Protein AF-A0AA96QR72-F1 (afdb_monomer)

Foldseek 3Di:
DADFLLNVLVVCCVQVLAPPVLSPVLCVVRPRGDHDDQLVSLVSLLSRLQKAFFFFFFDPAQQVSVVVRLVSLCSNQVWDKARWDWDADPVGWIWIWIDTNNHTDTQTFDDPDRTGGRQVSCVVCSQVSHNDDPDQWGWWWWPDNPGGIMTGTGHPVSVVCCCVPVVIDTD

Secondary structure (DSSP, 8-state):
----HHHHHHHHHHTTSS-GGGHHHHHHHHTTT----HHHHHHHHHHTTSEEEEE-S--S-HHHHHHHHHHHHHHHH-PPB---EEEE-TT--EEEEEEETTEEEEEEE--SSTTS--HHHHHHHGGGGS--TT---EEEEBS--TTEEEEEEE-HHHHHHHHHHH---B-

Nearest PDB structures (foldseek):
  1tlu-assembly1_B  TM=4.087E-01  e=1.828E-01  Thermotoga maritima
  2iii-assembly1_A-2  TM=4.409E-01  e=3.117E-01  Aquifex aeolicus VF5
  1tmi-assembly1_B  TM=2.898E-01  e=2.459E-01  Thermotoga maritima
  9c1w-assembly1_A  TM=2.242E-01  e=7.661E+00  Homo sapiens

Solvent-accessible surface area (backbone atoms only — not comparable to full-atom values): 9666 Å² total; per-residue (Å²): 133,82,65,23,47,45,56,51,48,55,47,37,35,74,70,66,71,38,62,78,82,63,46,55,67,48,35,72,71,70,36,39,82,40,65,64,52,82,57,49,48,58,52,48,36,31,69,60,50,38,28,41,72,46,69,64,59,80,42,94,44,59,53,60,50,51,43,48,49,48,50,51,41,20,67,55,38,69,40,50,65,52,73,68,43,68,47,64,51,99,89,64,55,38,32,39,38,35,25,53,75,85,41,80,44,77,45,69,47,72,67,92,47,79,36,45,76,41,62,66,47,47,67,77,45,53,69,78,50,39,56,47,90,90,53,71,43,37,70,42,38,45,53,86,46,92,61,41,45,39,33,37,59,32,32,72,69,52,48,51,48,45,28,75,75,69,69,53,50,70,109

Structure (mmCIF, N/CA/C/O backbone):
data_AF-A0AA96QR72-F1
#
_entry.id   AF-A0AA96QR72-F1
#
loop_
_atom_site.group_PDB
_atom_site.id
_atom_site.type_symbol
_atom_site.label_atom_id
_atom_site.label_alt_id
_atom_site.label_comp_id
_atom_site.label_asym_id
_atom_site.label_entity_id
_atom_site.label_seq_id
_atom_site.pdbx_PDB_ins_code
_atom_site.Cartn_x
_atom_site.Cartn_y
_atom_site.Cartn_z
_atom_site.occupancy
_atom_site.B_iso_or_equiv
_atom_site.auth_seq_id
_atom_site.auth_comp_id
_atom_site.auth_asym_id
_atom_site.auth_atom_id
_atom_site.pdbx_PDB_model_num
ATOM 1 N N . MET A 1 1 ? -7.269 8.179 27.622 1.00 53.72 1 MET A N 1
ATOM 2 C CA . MET A 1 1 ? -6.940 6.781 27.298 1.00 53.72 1 MET A CA 1
ATOM 3 C C . MET A 1 1 ? -6.177 6.891 25.998 1.00 53.72 1 MET A C 1
ATOM 5 O O . MET A 1 1 ? -6.717 7.540 25.107 1.00 53.72 1 MET A O 1
ATOM 9 N N . GLY A 1 2 ? -4.905 6.492 25.973 1.00 75.75 2 GLY A N 1
ATOM 10 C CA . GLY A 1 2 ? -4.093 6.577 24.762 1.00 75.75 2 GLY A CA 1
ATOM 11 C C . GLY A 1 2 ? -4.600 5.610 23.697 1.00 75.75 2 GLY A C 1
ATOM 12 O O . GLY A 1 2 ? -5.421 4.733 23.980 1.00 75.75 2 GLY A O 1
ATOM 13 N N . ILE A 1 3 ? -4.160 5.825 22.465 1.00 88.88 3 ILE A N 1
ATOM 14 C CA . ILE A 1 3 ? -4.385 4.899 21.359 1.00 88.88 3 ILE A CA 1
ATOM 15 C C . ILE A 1 3 ? -3.403 3.750 21.567 1.00 88.88 3 ILE A C 1
ATOM 17 O O . ILE A 1 3 ? -2.206 4.003 21.582 1.00 88.88 3 ILE A O 1
ATOM 21 N N . THR A 1 4 ? -3.894 2.521 21.736 1.00 95.31 4 THR A N 1
ATOM 22 C CA . THR A 1 4 ? -3.046 1.318 21.765 1.00 95.31 4 THR A CA 1
ATOM 23 C C . THR A 1 4 ? -3.167 0.535 20.462 1.00 95.31 4 THR A C 1
ATOM 25 O O . THR A 1 4 ? -4.135 0.720 19.713 1.00 95.31 4 THR A O 1
ATOM 28 N N . TYR A 1 5 ? -2.249 -0.400 20.209 1.00 94.88 5 TYR A N 1
ATOM 29 C CA . TYR A 1 5 ? -2.376 -1.315 19.068 1.00 94.88 5 TYR A CA 1
ATOM 30 C C . TYR A 1 5 ? -3.675 -2.129 19.101 1.00 94.88 5 TYR A C 1
ATOM 32 O O . TYR A 1 5 ? -4.289 -2.334 18.057 1.00 94.88 5 TYR A O 1
ATOM 40 N N . ALA A 1 6 ? -4.166 -2.527 20.281 1.00 95.62 6 ALA A N 1
ATOM 41 C CA . ALA A 1 6 ? -5.466 -3.189 20.401 1.00 95.62 6 ALA A CA 1
ATOM 42 C C . ALA A 1 6 ? -6.632 -2.286 19.970 1.00 95.62 6 ALA A C 1
ATOM 44 O O . ALA A 1 6 ? -7.584 -2.760 19.346 1.00 95.62 6 ALA A O 1
ATOM 45 N N . VAL A 1 7 ? -6.584 -0.990 20.297 1.00 96.06 7 VAL A N 1
ATOM 46 C CA . VAL A 1 7 ? -7.607 -0.025 19.861 1.00 96.06 7 VAL A CA 1
ATOM 47 C C . VAL A 1 7 ? -7.573 0.133 18.342 1.00 96.06 7 VAL A C 1
ATOM 49 O O . VAL A 1 7 ? -8.627 0.068 17.710 1.00 96.06 7 VAL A O 1
ATOM 52 N N . LEU A 1 8 ? -6.379 0.268 17.756 1.00 95.75 8 LEU A N 1
ATOM 53 C CA . LEU A 1 8 ? -6.198 0.332 16.305 1.00 95.75 8 LEU A CA 1
ATOM 54 C C . LEU A 1 8 ? -6.727 -0.933 15.615 1.00 95.75 8 LEU A C 1
ATOM 56 O O . LEU A 1 8 ? -7.586 -0.837 14.743 1.00 95.75 8 LEU A O 1
ATOM 60 N N . ALA A 1 9 ? -6.295 -2.115 16.054 1.00 96.62 9 ALA A N 1
ATOM 61 C CA . ALA A 1 9 ? -6.694 -3.397 15.476 1.00 96.62 9 ALA A CA 1
ATOM 62 C C . ALA A 1 9 ? -8.213 -3.608 15.497 1.00 96.62 9 ALA A C 1
ATOM 64 O O . ALA A 1 9 ? -8.817 -3.930 14.473 1.00 96.62 9 ALA A O 1
ATOM 65 N N . ASN A 1 10 ? -8.852 -3.373 16.649 1.00 96.44 10 ASN A N 1
ATOM 66 C CA . ASN A 1 10 ? -10.307 -3.474 16.768 1.00 96.44 10 ASN A CA 1
ATOM 67 C C . ASN A 1 10 ? -11.005 -2.532 15.790 1.00 96.44 10 ASN A C 1
ATOM 69 O O . ASN A 1 10 ? -11.998 -2.906 15.165 1.00 96.44 10 ASN A O 1
ATOM 73 N N . ARG A 1 11 ? -10.467 -1.322 15.619 1.00 96.81 11 ARG A N 1
ATOM 74 C CA . ARG A 1 11 ? -11.063 -0.349 14.717 1.00 96.81 11 ARG A CA 1
ATOM 75 C C . ARG A 1 11 ? -10.910 -0.733 13.249 1.00 96.81 11 ARG A C 1
ATOM 77 O O . ARG A 1 11 ? -11.869 -0.586 12.496 1.00 96.81 11 ARG A O 1
ATOM 84 N N . LEU A 1 12 ? -9.766 -1.286 12.849 1.00 97.31 12 LEU A N 1
ATOM 85 C CA . LEU A 1 12 ? -9.564 -1.822 11.499 1.00 97.31 12 LEU A CA 1
ATOM 86 C C . LEU A 1 12 ? -10.550 -2.959 11.186 1.00 97.31 12 LEU A C 1
ATOM 88 O O . LEU A 1 12 ? -11.086 -3.015 10.077 1.00 97.31 12 LEU A O 1
ATOM 92 N N . VAL A 1 13 ? -10.852 -3.817 12.168 1.00 97.62 13 VAL A N 1
ATOM 93 C CA . VAL A 1 13 ? -11.875 -4.870 12.038 1.00 97.62 13 VAL A CA 1
ATOM 94 C C . VAL A 1 13 ? -13.274 -4.272 11.881 1.00 97.62 13 VAL A C 1
ATOM 96 O O . VAL A 1 13 ? -14.017 -4.663 10.983 1.00 97.62 13 VAL A O 1
ATOM 99 N N . GLU A 1 14 ? -13.647 -3.297 12.714 1.00 97.50 14 GLU A N 1
ATOM 100 C CA . GLU A 1 14 ? -14.953 -2.625 12.626 1.00 97.50 14 GLU A CA 1
ATOM 101 C C . GLU A 1 14 ? -15.162 -1.889 11.297 1.00 97.50 14 GLU A C 1
ATOM 103 O O . GLU A 1 14 ? -16.278 -1.846 10.776 1.00 97.50 14 GLU A O 1
ATOM 108 N N . LEU A 1 15 ? -14.090 -1.313 10.751 1.00 97.06 15 LEU A N 1
ATOM 109 C CA . LEU A 1 15 ? -14.076 -0.657 9.447 1.00 97.06 15 LEU A CA 1
ATOM 110 C C . LEU A 1 15 ? -14.057 -1.653 8.275 1.00 97.06 15 LEU A C 1
ATOM 112 O O . LEU A 1 15 ? -14.143 -1.230 7.121 1.00 97.06 15 LEU A O 1
ATOM 116 N N . GLY A 1 16 ? -13.947 -2.956 8.551 1.00 96.44 16 GLY A N 1
ATOM 117 C CA . GLY A 1 16 ? -13.881 -4.009 7.540 1.00 96.44 16 GLY A CA 1
ATOM 118 C C . GLY A 1 16 ? -12.594 -3.988 6.715 1.00 96.44 16 GLY A C 1
ATOM 119 O O . GLY A 1 16 ? -12.604 -4.454 5.579 1.00 96.44 16 GLY A O 1
ATOM 120 N N . MET A 1 17 ? -11.513 -3.416 7.250 1.00 96.69 17 MET A N 1
ATOM 121 C CA . MET A 1 17 ? -10.212 -3.359 6.576 1.00 96.69 17 MET A CA 1
ATOM 122 C C . MET A 1 17 ? -9.421 -4.656 6.755 1.00 96.69 17 MET A C 1
ATOM 124 O O . MET A 1 17 ? -8.731 -5.077 5.834 1.00 96.69 17 MET A O 1
ATOM 128 N N . VAL A 1 18 ? -9.564 -5.309 7.912 1.00 95.19 18 VAL A N 1
ATOM 129 C CA . VAL A 1 18 ? -8.947 -6.609 8.211 1.00 95.19 18 VAL A CA 1
ATOM 130 C C . VAL A 1 18 ? -9.961 -7.565 8.833 1.00 95.19 18 VAL A C 1
ATOM 132 O O . VAL A 1 18 ? -10.869 -7.124 9.546 1.00 95.19 18 VAL A O 1
ATOM 135 N N . PRO A 1 19 ? -9.834 -8.880 8.603 1.00 92.88 19 PRO A N 1
ATOM 136 C CA . PRO A 1 19 ? -10.634 -9.861 9.318 1.00 92.88 19 PRO A CA 1
ATOM 137 C C . PRO A 1 19 ? -10.126 -10.032 10.762 1.00 92.88 19 PRO A C 1
ATOM 139 O O . PRO A 1 19 ? -8.947 -9.834 11.055 1.00 92.88 19 PRO A O 1
ATOM 142 N N . VAL A 1 20 ? -11.010 -10.427 11.684 1.00 91.75 20 VAL A N 1
ATOM 143 C CA . VAL A 1 20 ? -10.681 -10.553 13.120 1.00 91.75 20 VAL A CA 1
ATOM 144 C C . VAL A 1 20 ? -9.602 -11.605 13.393 1.00 91.75 20 VAL A C 1
ATOM 146 O O . VAL A 1 20 ? -8.842 -11.501 14.347 1.00 91.75 20 VAL A O 1
ATOM 149 N N . GLU A 1 21 ? -9.503 -12.622 12.550 1.00 89.06 21 GLU A N 1
ATOM 150 C CA . GLU A 1 21 ? -8.476 -13.652 12.638 1.00 89.06 21 GLU A CA 1
ATOM 151 C C . GLU A 1 21 ? -7.073 -13.152 12.264 1.00 89.06 21 GLU A C 1
ATOM 153 O O . GLU A 1 21 ? -6.099 -13.753 12.706 1.00 89.06 21 GLU A O 1
ATOM 158 N N . ALA A 1 22 ? -6.953 -12.054 11.507 1.00 85.88 22 ALA A N 1
ATOM 159 C CA . ALA A 1 22 ? -5.662 -11.526 11.060 1.00 85.88 22 ALA A CA 1
ATOM 160 C C . ALA A 1 22 ? -4.973 -10.625 12.098 1.00 85.88 22 ALA A C 1
ATOM 162 O O . ALA A 1 22 ? -3.781 -10.365 11.980 1.00 85.88 22 ALA A O 1
ATOM 163 N N . VAL A 1 23 ? -5.682 -10.153 13.131 1.00 92.38 23 VAL A N 1
ATOM 164 C CA . VAL A 1 23 ? -5.093 -9.187 14.077 1.00 92.38 23 VAL A CA 1
ATOM 165 C C . VAL A 1 23 ? -4.203 -9.824 15.144 1.00 92.38 23 VAL A C 1
ATOM 167 O O . VAL A 1 23 ? -3.370 -9.135 15.723 1.00 92.38 23 VAL A O 1
ATOM 170 N N . GLY A 1 24 ? -4.373 -11.118 15.431 1.00 90.56 24 GLY A N 1
ATOM 171 C CA . GLY A 1 24 ? -3.711 -11.778 16.562 1.00 90.56 24 GLY A CA 1
ATOM 172 C C . GLY A 1 24 ? -2.185 -11.773 16.459 1.00 90.56 24 GLY A C 1
ATOM 173 O O . GLY A 1 24 ? -1.517 -11.362 17.400 1.00 90.56 24 GLY A O 1
ATOM 174 N N . GLU A 1 25 ? -1.646 -12.167 15.302 1.00 89.38 25 GLU A N 1
ATOM 175 C CA . GLU A 1 25 ? -0.194 -12.254 15.086 1.00 89.38 25 GLU A CA 1
ATOM 176 C C . GLU A 1 25 ? 0.485 -10.881 15.187 1.00 89.38 25 GLU A C 1
ATOM 178 O O . GLU A 1 25 ? 1.539 -10.754 15.809 1.00 89.38 25 GLU A O 1
ATOM 183 N N . VAL A 1 26 ? -0.156 -9.836 14.653 1.00 90.75 26 VAL A N 1
ATOM 184 C CA . VAL A 1 26 ? 0.351 -8.457 14.726 1.00 90.75 26 VAL A CA 1
ATOM 185 C C . VAL A 1 26 ? 0.309 -7.931 16.161 1.00 90.75 26 VAL A C 1
ATOM 187 O O . VAL A 1 26 ? 1.267 -7.327 16.634 1.00 90.75 26 VAL A O 1
ATOM 190 N N . LEU A 1 27 ? -0.770 -8.195 16.904 1.00 93.94 27 LEU A N 1
ATOM 191 C CA . LEU A 1 27 ? -0.870 -7.783 18.308 1.00 93.94 27 LEU A CA 1
ATOM 192 C C . LEU A 1 27 ? 0.144 -8.499 19.210 1.00 93.94 27 LEU A C 1
ATOM 194 O O . LEU A 1 27 ? 0.635 -7.890 20.164 1.00 93.94 27 LEU A O 1
ATOM 198 N N . ASP A 1 28 ? 0.471 -9.756 18.907 1.00 92.50 28 ASP A N 1
ATOM 199 C CA . ASP A 1 28 ? 1.521 -10.508 19.598 1.00 92.50 28 ASP A CA 1
ATOM 200 C C . ASP A 1 28 ? 2.921 -9.937 19.302 1.00 92.50 28 ASP A C 1
ATOM 202 O O . ASP A 1 28 ? 3.781 -9.942 20.186 1.00 92.50 28 ASP A O 1
ATOM 206 N N . LEU A 1 29 ? 3.146 -9.413 18.090 1.00 88.25 29 LEU A N 1
ATOM 207 C CA . LEU A 1 29 ? 4.399 -8.770 17.686 1.00 88.25 29 LEU A CA 1
ATOM 208 C C . LEU A 1 29 ? 4.575 -7.380 18.317 1.00 88.25 29 LEU A C 1
ATOM 210 O O . LEU A 1 29 ? 5.622 -7.094 18.897 1.00 88.25 29 LEU A O 1
ATOM 214 N N . CYS A 1 30 ? 3.561 -6.51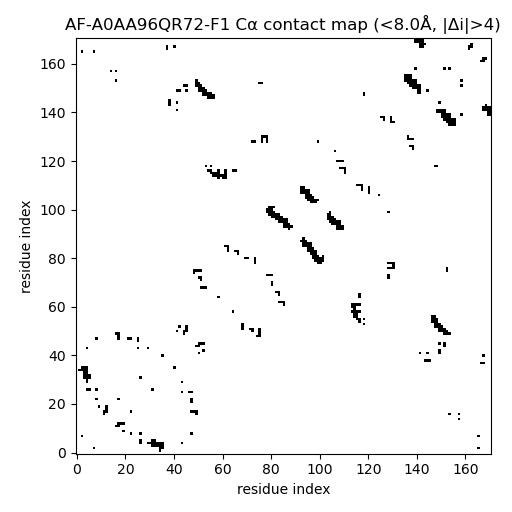9 18.204 1.00 87.88 30 CYS A N 1
ATOM 215 C CA . CYS A 1 30 ? 3.635 -5.114 18.614 1.00 87.88 30 CYS A CA 1
ATOM 216 C C . CYS A 1 30 ? 3.379 -4.901 20.115 1.00 87.88 30 CYS A C 1
ATOM 218 O O . CYS A 1 30 ? 3.792 -3.887 20.672 1.00 87.88 30 CYS A O 1
ATOM 220 N N . GLY A 1 31 ? 2.692 -5.841 20.771 1.00 92.25 31 GLY A N 1
ATOM 221 C CA . GLY A 1 31 ? 2.207 -5.700 22.142 1.00 92.25 31 GLY A CA 1
ATOM 222 C C . GLY A 1 31 ? 0.884 -4.933 22.202 1.00 92.25 31 GLY A C 1
ATOM 223 O O . GLY A 1 31 ? 0.842 -3.715 22.095 1.00 92.25 31 GLY A O 1
ATOM 224 N N . ALA A 1 32 ? -0.220 -5.644 22.430 1.00 92.69 32 ALA A N 1
ATOM 225 C CA . ALA A 1 32 ? -1.583 -5.100 22.363 1.00 92.69 32 ALA A CA 1
ATOM 226 C C . ALA A 1 32 ? -1.847 -3.814 23.186 1.00 92.69 32 ALA A C 1
ATOM 228 O O . ALA A 1 32 ? -2.643 -2.966 22.768 1.00 92.69 32 ALA A O 1
ATOM 229 N N . ASP A 1 33 ? -1.196 -3.673 24.343 1.00 94.38 33 ASP A N 1
ATOM 230 C CA . ASP A 1 33 ? -1.363 -2.539 25.263 1.00 94.38 33 ASP A CA 1
ATOM 231 C C . ASP A 1 33 ? -0.356 -1.396 25.026 1.00 94.38 33 ASP A C 1
ATOM 233 O O . ASP A 1 33 ? -0.457 -0.358 25.680 1.00 94.38 33 ASP A O 1
ATOM 237 N N . GLU A 1 34 ? 0.601 -1.562 24.106 1.00 93.44 34 GLU A N 1
ATOM 238 C CA . GLU A 1 34 ? 1.573 -0.519 23.765 1.00 93.44 34 GLU A CA 1
ATOM 239 C C . GLU A 1 34 ? 0.902 0.619 22.978 1.00 93.44 34 GLU A C 1
ATOM 241 O O . GLU A 1 34 ? -0.011 0.396 22.174 1.00 93.44 34 GLU A O 1
ATOM 246 N N . GLU A 1 35 ? 1.352 1.852 23.229 1.00 92.50 35 GLU A N 1
ATOM 247 C CA . GLU A 1 35 ? 0.854 3.068 22.578 1.00 92.50 35 GLU A CA 1
ATOM 248 C C . GLU A 1 35 ? 1.796 3.466 21.422 1.00 92.50 35 GLU A C 1
ATOM 250 O O . GLU A 1 35 ? 2.895 3.958 21.698 1.00 92.50 35 GLU A O 1
ATOM 255 N N . PRO A 1 36 ? 1.414 3.266 20.142 1.00 89.06 36 PRO A N 1
ATOM 256 C CA . PRO A 1 36 ? 2.254 3.651 19.011 1.00 89.06 36 PRO A CA 1
ATOM 257 C C . PRO A 1 36 ? 2.453 5.164 18.908 1.00 89.06 36 PRO A C 1
ATOM 259 O O . PRO A 1 36 ? 1.521 5.953 19.100 1.00 89.06 36 PRO A O 1
ATOM 262 N N . GLY A 1 37 ? 3.660 5.573 18.512 1.00 84.81 37 GLY A N 1
ATOM 263 C CA . GLY A 1 37 ? 3.889 6.906 17.970 1.00 84.81 37 GLY A CA 1
ATOM 264 C C . GLY A 1 37 ? 3.295 7.055 16.559 1.00 84.81 37 GLY A C 1
ATOM 265 O O . GLY A 1 37 ? 2.946 6.062 15.924 1.00 84.81 37 GLY A O 1
ATOM 266 N N . PRO A 1 38 ? 3.206 8.282 16.012 1.00 78.00 38 PRO A N 1
ATOM 267 C CA . PRO A 1 38 ? 2.617 8.516 14.689 1.00 78.00 38 PRO A CA 1
ATOM 268 C C . PRO A 1 38 ? 3.244 7.692 13.552 1.00 78.00 38 PRO A C 1
ATOM 270 O O . PRO A 1 38 ? 2.518 7.162 12.716 1.00 78.00 38 PRO A O 1
ATOM 273 N N . ALA A 1 39 ? 4.573 7.538 13.545 1.00 79.44 39 ALA A N 1
ATOM 274 C CA . ALA A 1 39 ? 5.271 6.711 12.558 1.00 79.44 39 ALA A CA 1
ATOM 275 C C . ALA A 1 39 ? 4.970 5.212 12.741 1.00 79.44 39 ALA A C 1
ATOM 277 O O . ALA A 1 39 ? 4.770 4.497 11.761 1.00 79.44 39 ALA A O 1
ATOM 278 N N . ASP A 1 40 ? 4.862 4.752 13.991 1.00 88.38 40 ASP A N 1
ATOM 279 C CA . ASP A 1 40 ? 4.591 3.349 14.316 1.00 88.38 40 ASP A CA 1
ATOM 280 C C . ASP A 1 40 ? 3.189 2.918 13.867 1.00 88.38 40 ASP A C 1
ATOM 282 O O . ASP A 1 40 ? 2.986 1.769 13.487 1.00 88.38 40 ASP A O 1
ATOM 286 N N . ILE A 1 41 ? 2.221 3.845 13.845 1.00 89.94 41 ILE A N 1
ATOM 287 C CA . ILE A 1 41 ? 0.884 3.575 13.300 1.00 89.94 41 ILE A CA 1
ATOM 288 C C . ILE A 1 41 ? 0.977 3.202 11.817 1.00 89.94 41 ILE A C 1
ATOM 290 O O . ILE A 1 41 ? 0.333 2.247 11.391 1.00 89.94 41 ILE A O 1
ATOM 294 N N . GLY A 1 42 ? 1.785 3.925 11.035 1.00 90.50 42 GLY A N 1
ATOM 295 C CA . GLY A 1 42 ? 1.986 3.632 9.615 1.00 90.50 42 GLY A CA 1
ATOM 296 C C . GLY A 1 42 ? 2.548 2.229 9.390 1.00 90.50 42 GLY A C 1
ATOM 297 O O . GLY A 1 42 ? 2.006 1.479 8.582 1.00 90.50 42 GLY A O 1
ATOM 298 N N . PHE A 1 43 ? 3.571 1.843 10.154 1.00 90.25 43 PHE A N 1
ATOM 299 C CA . PHE A 1 43 ? 4.152 0.500 10.070 1.00 90.25 43 PHE A CA 1
ATOM 300 C C . PHE A 1 43 ? 3.197 -0.591 10.552 1.00 90.25 43 PHE A C 1
ATOM 302 O O . PHE A 1 43 ? 3.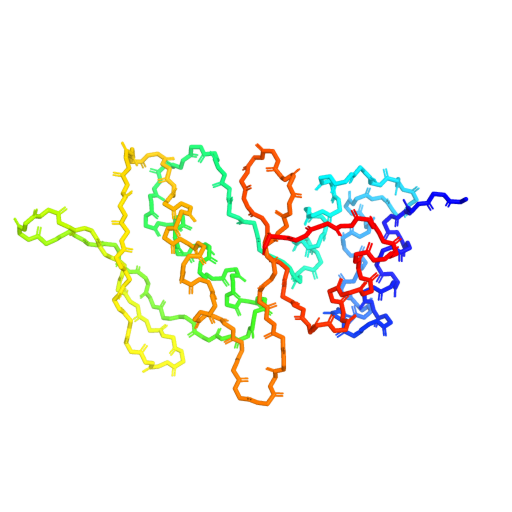064 -1.613 9.889 1.00 90.25 43 PHE A O 1
ATOM 309 N N . ALA A 1 44 ? 2.435 -0.347 11.618 1.00 92.69 44 ALA A N 1
ATOM 310 C CA . ALA A 1 44 ? 1.423 -1.301 12.054 1.00 92.69 44 ALA A CA 1
ATOM 311 C C . ALA A 1 44 ? 0.349 -1.538 10.983 1.00 92.69 44 ALA A C 1
ATOM 313 O O . ALA A 1 44 ? -0.116 -2.661 10.826 1.00 92.69 44 ALA A O 1
ATOM 314 N N . LEU A 1 45 ? -0.038 -0.519 10.205 1.00 94.75 45 LEU A N 1
ATOM 315 C CA . LEU A 1 45 ? -0.957 -0.701 9.072 1.00 94.75 45 LEU A CA 1
ATOM 316 C C . LEU A 1 45 ? -0.367 -1.605 7.975 1.00 94.75 45 LEU A C 1
ATOM 318 O O . LEU A 1 45 ? -1.123 -2.328 7.320 1.00 94.75 45 LEU A O 1
ATOM 322 N N . VAL A 1 46 ? 0.956 -1.590 7.789 1.00 94.75 46 VAL A N 1
ATOM 323 C CA . VAL A 1 46 ? 1.657 -2.524 6.892 1.00 94.75 46 VAL A CA 1
ATOM 324 C C . VAL A 1 46 ? 1.602 -3.937 7.467 1.00 94.75 46 VAL A C 1
ATOM 326 O O . VAL A 1 46 ? 1.180 -4.853 6.766 1.00 94.75 46 VAL A O 1
ATOM 329 N N . ASP A 1 47 ? 1.899 -4.106 8.758 1.00 94.00 47 ASP A N 1
ATOM 330 C CA . ASP A 1 47 ? 1.838 -5.410 9.436 1.00 94.00 47 ASP A CA 1
ATOM 331 C C . ASP A 1 47 ? 0.420 -6.009 9.430 1.00 94.00 47 ASP A C 1
ATOM 333 O O . ASP A 1 47 ? 0.239 -7.213 9.256 1.00 94.00 47 ASP A O 1
ATOM 337 N N . PHE A 1 48 ? -0.614 -5.169 9.556 1.00 95.12 48 PHE A N 1
ATOM 338 C CA . PHE A 1 48 ? -2.018 -5.571 9.417 1.00 95.12 48 PHE A CA 1
ATOM 339 C C . PHE A 1 48 ? -2.425 -5.907 7.970 1.00 95.12 48 PHE A C 1
ATOM 341 O O . PHE A 1 48 ? -3.547 -6.366 7.748 1.00 95.12 48 PHE A O 1
ATOM 348 N N . GLY A 1 49 ? -1.551 -5.689 6.983 1.00 95.38 49 GLY A N 1
ATOM 349 C CA . GLY A 1 49 ? -1.795 -6.020 5.579 1.00 95.38 49 GLY A CA 1
ATOM 350 C C . GLY A 1 49 ? -2.760 -5.068 4.870 1.00 95.38 49 GLY A C 1
ATOM 351 O O . GLY A 1 49 ? -3.402 -5.458 3.895 1.00 95.38 49 GLY A O 1
ATOM 352 N N . VAL A 1 50 ? -2.896 -3.830 5.355 1.00 96.88 50 VAL A N 1
ATOM 353 C CA . VAL A 1 50 ? -3.756 -2.796 4.742 1.00 96.88 50 VAL A CA 1
ATOM 354 C C . VAL A 1 50 ? -2.962 -1.648 4.131 1.00 96.88 50 VAL A C 1
ATOM 356 O O . VAL A 1 50 ? -3.545 -0.737 3.542 1.00 96.88 50 VAL A O 1
ATOM 359 N N . ALA A 1 51 ? -1.642 -1.679 4.271 1.00 96.12 51 ALA A N 1
ATOM 360 C CA . ALA A 1 51 ? -0.739 -0.694 3.714 1.00 96.12 51 ALA A CA 1
ATOM 361 C C . ALA A 1 51 ? 0.518 -1.354 3.148 1.00 96.12 51 ALA A C 1
ATOM 363 O O . ALA A 1 51 ? 0.824 -2.504 3.453 1.00 96.12 51 ALA A O 1
ATOM 364 N N . VAL A 1 52 ? 1.244 -0.597 2.335 1.00 95.75 52 VAL A N 1
ATOM 365 C CA . VAL A 1 52 ? 2.543 -0.982 1.777 1.00 95.75 52 VAL A CA 1
ATOM 366 C C . VAL A 1 52 ? 3.558 0.081 2.158 1.00 95.75 52 VAL A C 1
ATOM 368 O O . VAL A 1 52 ? 3.260 1.273 2.050 1.00 95.75 52 VAL A O 1
ATOM 371 N N . ALA A 1 53 ? 4.748 -0.341 2.579 1.00 92.94 53 ALA A N 1
ATOM 372 C CA . ALA A 1 53 ? 5.883 0.549 2.768 1.00 92.94 53 ALA A CA 1
ATOM 373 C C . ALA A 1 53 ? 6.793 0.516 1.535 1.00 92.94 53 ALA A C 1
ATOM 375 O O . ALA A 1 53 ? 7.175 -0.539 1.044 1.00 92.94 53 ALA A O 1
ATOM 376 N N . VAL A 1 54 ? 7.178 1.694 1.063 1.00 91.44 54 VAL A N 1
ATOM 377 C CA . VAL A 1 54 ? 8.265 1.887 0.109 1.00 91.44 54 VAL A CA 1
ATOM 378 C C . VAL A 1 54 ? 9.447 2.383 0.919 1.00 91.44 54 VAL A C 1
ATOM 380 O O . VAL A 1 54 ? 9.505 3.558 1.294 1.00 91.44 54 VAL A O 1
ATOM 383 N N . HIS A 1 55 ? 10.352 1.468 1.248 1.00 82.62 55 HIS A N 1
ATOM 384 C CA . HIS A 1 55 ? 11.523 1.782 2.057 1.00 82.62 55 HIS A CA 1
ATOM 385 C C . HIS A 1 55 ? 12.438 2.779 1.329 1.00 82.62 55 HIS A C 1
ATOM 387 O O . HIS A 1 55 ? 12.627 2.713 0.114 1.00 82.62 55 HIS A O 1
ATOM 393 N N . GLY A 1 56 ? 12.975 3.739 2.081 1.00 82.88 56 GLY A N 1
ATOM 394 C CA . GLY A 1 56 ? 14.001 4.678 1.623 1.00 82.88 56 GLY A CA 1
ATOM 395 C C . GLY A 1 56 ? 15.430 4.228 1.925 1.00 82.88 56 GLY A C 1
ATOM 396 O O . GLY A 1 56 ? 16.349 5.021 1.741 1.00 82.88 56 GLY A O 1
ATOM 397 N N . ASP A 1 57 ? 15.600 3.001 2.418 1.00 84.88 57 ASP A N 1
ATOM 398 C CA . ASP A 1 57 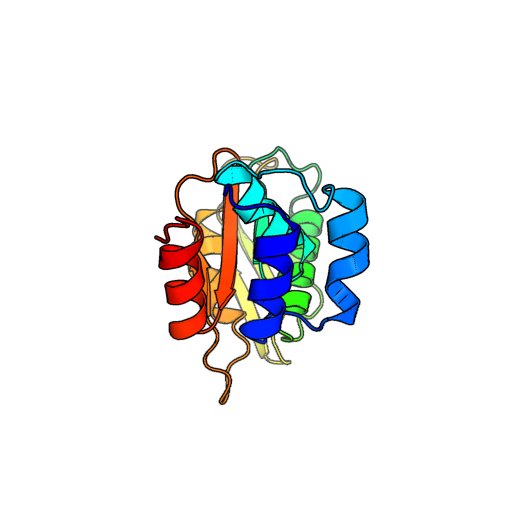? 16.897 2.411 2.739 1.00 84.88 57 ASP A CA 1
ATOM 399 C C . ASP A 1 57 ? 17.631 1.919 1.484 1.00 84.88 57 ASP A C 1
ATOM 401 O O . ASP A 1 57 ? 17.036 1.756 0.415 1.00 84.88 57 ASP A O 1
ATOM 405 N N . ASP A 1 58 ? 18.935 1.677 1.644 1.00 89.81 58 ASP A N 1
ATOM 406 C CA . ASP A 1 58 ? 19.781 1.108 0.599 1.00 89.81 58 ASP A CA 1
ATOM 407 C C . ASP A 1 58 ? 19.283 -0.297 0.219 1.00 89.81 58 ASP A C 1
ATOM 409 O O . ASP A 1 58 ? 19.042 -1.141 1.089 1.00 89.81 58 ASP A O 1
ATOM 413 N N . VAL A 1 59 ? 19.180 -0.570 -1.079 1.00 91.88 59 VAL A N 1
ATOM 414 C CA . VAL A 1 59 ? 18.848 -1.890 -1.617 1.00 91.88 59 VAL A CA 1
ATOM 415 C C . VAL A 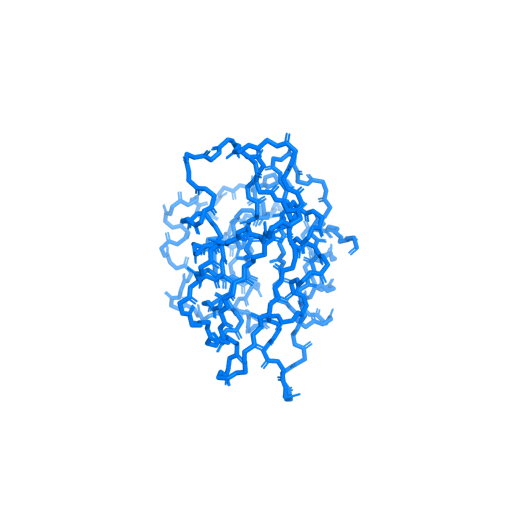1 59 ? 20.049 -2.537 -2.294 1.00 91.88 59 VAL A C 1
ATOM 417 O O . VAL A 1 59 ? 20.817 -1.887 -3.000 1.00 91.88 59 VAL A O 1
ATOM 420 N N . ASP A 1 60 ? 20.186 -3.849 -2.102 1.00 92.56 60 ASP A N 1
ATOM 421 C CA . ASP A 1 60 ? 21.256 -4.642 -2.720 1.00 92.56 60 ASP A CA 1
ATOM 422 C C . ASP A 1 60 ? 20.948 -5.006 -4.187 1.00 92.56 60 ASP A C 1
ATOM 424 O O . ASP A 1 60 ? 21.862 -5.206 -4.990 1.00 92.56 60 ASP A O 1
ATOM 428 N N . ASP A 1 61 ? 19.661 -5.130 -4.530 1.00 94.25 61 ASP A N 1
ATOM 429 C CA . ASP A 1 61 ? 19.172 -5.501 -5.861 1.00 94.25 61 ASP A CA 1
ATOM 430 C C . ASP A 1 61 ? 17.862 -4.757 -6.166 1.00 94.25 61 ASP A C 1
ATOM 432 O O . ASP A 1 61 ? 16.826 -4.999 -5.538 1.00 94.25 61 ASP A O 1
ATOM 436 N N . LEU A 1 62 ? 17.908 -3.839 -7.137 1.00 94.88 62 LEU A N 1
ATOM 437 C CA . LEU A 1 62 ? 16.746 -3.043 -7.542 1.00 94.88 62 LEU A CA 1
ATOM 438 C C . LEU A 1 62 ? 15.613 -3.903 -8.105 1.00 94.88 62 LEU A C 1
ATOM 440 O O . LEU A 1 62 ? 14.452 -3.644 -7.798 1.00 94.88 62 LEU A O 1
ATOM 444 N N . GLU A 1 63 ? 15.917 -4.903 -8.937 1.00 96.06 63 GLU A N 1
ATOM 445 C CA . GLU A 1 63 ? 14.875 -5.720 -9.563 1.00 96.06 63 GLU A CA 1
ATOM 446 C C . GLU A 1 63 ? 14.129 -6.537 -8.510 1.00 96.06 63 GLU A C 1
ATOM 448 O O . GLU A 1 63 ? 12.897 -6.538 -8.505 1.00 96.06 63 GLU A O 1
ATOM 453 N N . GLU A 1 64 ? 14.857 -7.189 -7.600 1.00 96.06 64 GLU A N 1
ATOM 454 C CA . GLU A 1 64 ? 14.242 -7.946 -6.509 1.00 96.06 64 GLU A CA 1
ATOM 455 C C . GLU A 1 64 ? 13.442 -7.030 -5.578 1.00 96.06 64 GLU A C 1
ATOM 457 O O . GLU A 1 64 ? 12.322 -7.374 -5.205 1.00 96.06 64 GLU A O 1
ATOM 462 N N . SER A 1 65 ? 13.945 -5.828 -5.292 1.00 95.56 65 SER A N 1
ATOM 463 C CA . SER A 1 65 ? 13.237 -4.852 -4.455 1.00 95.56 65 SER A CA 1
ATOM 464 C C . SER A 1 65 ? 11.923 -4.381 -5.094 1.00 95.56 65 SER A C 1
ATOM 466 O O . SER A 1 65 ? 10.897 -4.306 -4.419 1.00 95.56 65 SER A O 1
ATOM 468 N N . TYR A 1 66 ? 11.893 -4.131 -6.410 1.00 96.69 66 TYR A N 1
ATOM 469 C CA . TYR A 1 66 ? 10.633 -3.853 -7.114 1.00 96.69 66 TYR A CA 1
ATOM 470 C C . TYR A 1 66 ? 9.714 -5.071 -7.177 1.00 96.69 66 TYR A C 1
ATOM 472 O O . TYR A 1 66 ? 8.494 -4.918 -7.078 1.00 96.69 66 TYR A O 1
ATOM 480 N N . ARG A 1 67 ? 10.268 -6.276 -7.358 1.00 97.12 67 ARG A N 1
ATOM 481 C CA . ARG A 1 67 ? 9.495 -7.524 -7.370 1.00 97.12 67 ARG A CA 1
ATOM 482 C C . ARG A 1 67 ? 8.794 -7.728 -6.026 1.00 97.12 67 ARG A C 1
ATOM 484 O O . ARG A 1 67 ? 7.609 -8.059 -6.011 1.00 97.12 67 ARG A O 1
ATOM 491 N N . GLU A 1 68 ? 9.489 -7.487 -4.918 1.00 95.75 68 GLU A N 1
ATOM 492 C CA . GLU A 1 68 ? 8.934 -7.549 -3.567 1.00 95.75 68 GLU A CA 1
ATOM 493 C C . GLU A 1 68 ? 7.866 -6.474 -3.338 1.00 95.75 68 GLU A C 1
ATOM 495 O O . GLU A 1 68 ? 6.730 -6.826 -3.017 1.00 95.75 68 GLU A O 1
ATOM 500 N N . LEU A 1 69 ? 8.169 -5.205 -3.631 1.00 96.44 69 LEU A N 1
ATOM 501 C CA . LEU A 1 69 ? 7.214 -4.099 -3.512 1.00 96.44 69 LEU A CA 1
ATOM 502 C C . LEU A 1 69 ? 5.916 -4.365 -4.292 1.00 96.44 69 LEU A C 1
ATOM 504 O O . LEU A 1 69 ? 4.809 -4.189 -3.776 1.00 96.44 69 LEU A O 1
ATOM 508 N N . LEU A 1 70 ? 6.026 -4.806 -5.548 1.00 97.38 70 LEU A N 1
ATOM 509 C CA . LEU A 1 70 ? 4.865 -5.102 -6.387 1.00 97.38 70 LEU A CA 1
ATOM 510 C C . LEU A 1 70 ? 4.088 -6.324 -5.881 1.00 97.38 70 LEU A C 1
ATOM 512 O O . LEU A 1 70 ? 2.859 -6.333 -5.963 1.00 97.38 70 LEU A O 1
ATOM 516 N N . ARG A 1 71 ? 4.772 -7.334 -5.329 1.00 97.12 71 ARG A N 1
ATOM 517 C CA . ARG A 1 71 ? 4.141 -8.510 -4.710 1.00 97.12 71 ARG A CA 1
ATOM 518 C C . ARG A 1 71 ? 3.362 -8.133 -3.452 1.00 97.12 71 ARG A C 1
ATOM 520 O O . ARG A 1 71 ? 2.243 -8.607 -3.277 1.00 97.12 71 ARG A O 1
ATOM 527 N N . GLU A 1 72 ? 3.929 -7.299 -2.590 1.00 96.38 72 GLU A N 1
ATOM 528 C CA . GLU A 1 72 ? 3.266 -6.817 -1.373 1.00 96.38 72 GLU A CA 1
ATOM 529 C C . GLU A 1 72 ? 2.064 -5.941 -1.712 1.00 96.38 72 GLU A C 1
ATOM 531 O O . GLU A 1 72 ? 0.961 -6.173 -1.218 1.00 96.38 72 GLU A O 1
ATOM 536 N N . THR A 1 73 ? 2.235 -5.016 -2.658 1.00 97.25 73 THR A N 1
ATOM 537 C CA . THR A 1 73 ? 1.134 -4.178 -3.145 1.00 97.25 73 THR A CA 1
ATOM 538 C C . THR A 1 73 ? 0.005 -5.015 -3.736 1.00 97.25 73 THR A C 1
ATOM 540 O O . THR A 1 73 ? -1.163 -4.779 -3.428 1.00 97.25 73 THR A O 1
ATOM 543 N N . ALA A 1 74 ? 0.340 -6.042 -4.520 1.00 96.56 74 ALA A N 1
ATOM 544 C CA . ALA A 1 74 ? -0.618 -7.001 -5.057 1.00 96.56 74 ALA A CA 1
ATOM 545 C C . A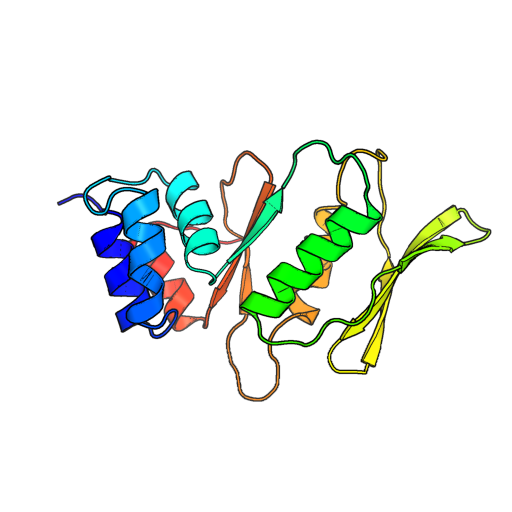LA A 1 74 ? -1.351 -7.792 -3.965 1.00 96.56 74 ALA A C 1
ATOM 547 O O . ALA A 1 74 ? -2.552 -8.030 -4.084 1.00 96.56 74 ALA A O 1
ATOM 548 N N . ALA A 1 75 ? -0.662 -8.177 -2.887 1.00 95.88 75 ALA A N 1
ATOM 549 C CA . ALA A 1 75 ? -1.285 -8.858 -1.756 1.00 95.88 75 ALA A CA 1
ATOM 550 C C . ALA A 1 75 ? -2.304 -7.957 -1.034 1.00 95.88 75 ALA A C 1
ATOM 552 O O . ALA A 1 75 ? -3.385 -8.428 -0.682 1.00 95.88 75 ALA A O 1
ATOM 553 N N . VAL A 1 76 ? -1.994 -6.665 -0.881 1.00 96.75 76 VAL A N 1
ATOM 554 C CA . VAL A 1 76 ? -2.874 -5.676 -0.235 1.00 96.75 76 VAL A CA 1
ATOM 555 C C . VAL A 1 76 ? -4.085 -5.332 -1.112 1.00 96.75 76 VAL A C 1
ATOM 557 O O . VAL A 1 76 ? -5.224 -5.307 -0.633 1.00 96.75 76 VAL A O 1
ATOM 560 N N . SER A 1 77 ? -3.879 -5.087 -2.409 1.00 96.44 77 SER A N 1
ATOM 561 C CA . SER A 1 77 ? -4.964 -4.689 -3.317 1.00 96.44 77 SER A CA 1
ATOM 562 C C . SER A 1 77 ? -5.736 -5.846 -3.938 1.00 96.44 77 SER A C 1
ATOM 564 O O . SER A 1 77 ? -6.856 -5.659 -4.412 1.00 96.44 77 SER A O 1
ATOM 566 N N . GLY A 1 78 ? -5.185 -7.056 -3.906 1.00 95.50 78 GLY A N 1
ATOM 567 C CA . GLY A 1 78 ? -5.775 -8.233 -4.536 1.00 95.50 78 GLY A CA 1
ATOM 568 C C . GLY A 1 78 ? -5.625 -8.259 -6.060 1.00 95.50 78 GLY A C 1
ATOM 569 O O . GLY A 1 78 ? -6.197 -9.142 -6.706 1.00 95.50 78 GLY A O 1
ATOM 570 N N . VAL A 1 79 ? -4.874 -7.324 -6.655 1.00 96.06 79 VAL A N 1
ATOM 571 C CA . VAL A 1 79 ? -4.513 -7.407 -8.076 1.00 96.06 79 VAL A CA 1
ATOM 572 C C . VAL A 1 79 ? -3.481 -8.514 -8.293 1.00 96.06 79 VAL A C 1
ATOM 574 O O . VAL A 1 79 ? -2.734 -8.884 -7.394 1.00 96.06 79 VAL A O 1
ATOM 577 N N . VAL A 1 80 ? -3.418 -9.057 -9.508 1.00 95.94 80 VAL A N 1
ATOM 578 C CA . VAL A 1 80 ? -2.397 -10.048 -9.874 1.00 95.94 80 VAL A CA 1
ATOM 579 C C . VAL A 1 80 ? -1.276 -9.342 -10.614 1.00 95.94 80 VAL A C 1
ATOM 581 O O . VAL A 1 80 ? -1.527 -8.780 -11.681 1.00 95.94 80 VAL A O 1
ATOM 584 N N . VAL A 1 81 ? -0.059 -9.414 -10.079 1.00 97.25 81 VAL A N 1
ATOM 585 C CA . VAL A 1 81 ? 1.154 -8.947 -10.755 1.00 97.25 81 VAL A CA 1
ATOM 586 C C . VAL A 1 81 ? 1.924 -10.143 -11.317 1.00 97.25 81 VAL A C 1
ATOM 588 O O . VAL A 1 81 ? 2.122 -11.146 -10.631 1.00 97.25 81 VAL A O 1
ATOM 591 N N . GLY A 1 82 ? 2.287 -10.060 -12.596 1.00 96.75 82 GLY A N 1
ATOM 592 C CA . GLY A 1 82 ? 3.123 -11.044 -13.281 1.00 96.75 82 GLY A CA 1
ATOM 593 C C . GLY A 1 82 ? 4.606 -10.911 -12.931 1.00 96.75 82 GLY A C 1
ATOM 594 O O . GLY A 1 82 ? 4.991 -10.117 -12.079 1.00 96.75 82 GLY A O 1
ATOM 595 N N . GLU A 1 83 ? 5.448 -11.676 -13.624 1.00 96.75 83 GLU A N 1
ATOM 596 C CA . GLU A 1 83 ? 6.900 -11.594 -13.439 1.00 96.75 83 GLU A CA 1
ATOM 597 C C . GLU A 1 83 ? 7.416 -10.188 -13.760 1.00 96.75 83 GLU A C 1
ATOM 599 O O . GLU A 1 83 ? 7.051 -9.606 -14.785 1.00 96.75 83 GLU A O 1
ATOM 604 N N . VAL A 1 84 ? 8.271 -9.670 -12.882 1.00 98.00 84 VAL A N 1
ATOM 605 C CA . VAL A 1 84 ? 8.834 -8.325 -12.971 1.00 98.00 84 VAL A CA 1
ATOM 606 C C . VAL A 1 84 ? 10.251 -8.423 -13.504 1.00 98.00 84 VAL A C 1
ATOM 608 O O . VAL A 1 84 ? 11.075 -9.145 -12.951 1.00 98.00 84 VAL A O 1
ATOM 611 N N . VAL A 1 85 ? 10.523 -7.694 -14.584 1.00 98.00 85 VAL A N 1
ATOM 612 C CA . VAL A 1 85 ? 11.858 -7.613 -15.183 1.00 98.00 85 VAL A CA 1
ATOM 613 C C . VAL A 1 85 ? 12.264 -6.156 -15.309 1.00 98.00 85 VAL A C 1
ATOM 615 O O . VAL A 1 85 ? 11.597 -5.386 -16.012 1.00 98.00 85 VAL A O 1
ATOM 618 N N . LEU A 1 86 ? 13.372 -5.790 -14.672 1.00 97.38 86 LEU A N 1
ATOM 619 C CA . LEU A 1 86 ? 14.020 -4.499 -14.845 1.00 97.38 86 LEU A CA 1
ATOM 620 C C . LEU A 1 86 ? 14.940 -4.574 -16.064 1.00 97.38 86 LEU A C 1
ATOM 622 O O . LEU A 1 86 ? 15.759 -5.477 -16.218 1.00 97.38 86 LEU A O 1
ATOM 626 N N . GLY A 1 87 ? 14.803 -3.617 -16.975 1.00 96.19 87 GLY A N 1
ATOM 627 C CA . GLY A 1 87 ? 15.655 -3.557 -18.152 1.00 96.19 87 GLY A CA 1
ATOM 628 C C . GLY A 1 87 ? 15.956 -2.134 -18.571 1.00 96.19 87 GLY A C 1
ATOM 629 O O . GLY A 1 87 ? 15.183 -1.215 -18.311 1.00 96.19 87 GLY A O 1
ATOM 630 N N . ARG A 1 88 ? 17.061 -1.985 -19.295 1.00 96.12 88 ARG A N 1
ATOM 631 C CA . ARG A 1 88 ? 17.528 -0.720 -19.855 1.00 96.12 88 ARG A CA 1
ATOM 632 C C . ARG A 1 88 ? 17.528 -0.796 -21.381 1.00 96.12 88 ARG A C 1
ATOM 634 O O . ARG A 1 88 ? 17.882 -1.841 -21.931 1.00 96.12 88 ARG A O 1
ATOM 641 N N . ASP A 1 89 ? 17.084 0.260 -22.054 1.00 93.62 89 ASP A N 1
ATOM 642 C CA . ASP A 1 89 ? 17.128 0.347 -23.519 1.00 93.62 89 ASP A CA 1
ATOM 643 C C . ASP A 1 89 ? 18.464 0.905 -24.049 1.00 93.62 89 ASP A C 1
ATOM 645 O O . ASP A 1 89 ? 19.390 1.187 -23.284 1.00 93.62 89 ASP A O 1
ATOM 649 N N . ASP A 1 90 ? 18.575 1.029 -25.376 1.00 94.00 90 ASP A N 1
ATOM 650 C CA . ASP A 1 90 ? 19.789 1.502 -26.057 1.00 94.00 90 ASP A CA 1
ATOM 651 C C . ASP A 1 90 ? 20.129 2.970 -25.732 1.00 94.00 90 ASP A C 1
ATOM 653 O O . ASP A 1 90 ? 21.299 3.356 -25.798 1.00 94.00 90 ASP A O 1
ATOM 657 N N . ASP A 1 91 ? 19.126 3.776 -25.364 1.00 93.62 91 ASP A N 1
ATOM 658 C CA . ASP A 1 91 ? 19.287 5.176 -24.957 1.00 93.62 91 ASP A CA 1
ATOM 659 C C . ASP A 1 91 ? 19.612 5.305 -23.456 1.00 93.62 91 ASP A C 1
ATOM 661 O O . ASP A 1 91 ? 19.901 6.397 -22.961 1.00 93.62 91 ASP A O 1
ATOM 665 N N . GLY A 1 92 ? 19.629 4.180 -22.734 1.00 91.81 92 GLY A N 1
ATOM 666 C CA . GLY A 1 92 ? 19.942 4.109 -21.316 1.00 91.81 92 GLY A CA 1
ATOM 667 C C . GLY A 1 92 ? 18.737 4.309 -20.397 1.00 91.81 92 GLY A C 1
ATOM 668 O O . GLY A 1 92 ? 18.935 4.358 -19.184 1.00 91.81 92 GLY A O 1
ATOM 669 N N . ALA A 1 93 ? 17.518 4.407 -20.935 1.00 94.69 93 ALA A N 1
ATOM 670 C CA . ALA A 1 93 ? 16.309 4.568 -20.139 1.00 94.69 93 ALA A CA 1
ATOM 671 C C . ALA A 1 93 ? 15.906 3.240 -19.485 1.00 94.69 93 ALA A C 1
ATOM 673 O O . ALA A 1 93 ? 15.920 2.179 -20.121 1.00 94.69 93 ALA A O 1
ATOM 674 N N . GLU A 1 94 ? 15.545 3.295 -18.205 1.00 96.94 94 GLU A N 1
ATOM 675 C CA . GLU A 1 94 ? 15.188 2.122 -17.413 1.00 96.94 94 GLU A CA 1
ATOM 676 C C . GLU A 1 94 ? 13.675 1.946 -17.326 1.00 96.94 94 GLU A C 1
ATOM 678 O O . GLU A 1 94 ? 12.899 2.899 -17.249 1.00 96.94 94 GLU A O 1
ATOM 683 N N . SER A 1 95 ? 13.237 0.691 -17.376 1.00 97.75 95 SER A N 1
ATOM 684 C CA . SER A 1 95 ? 11.829 0.347 -17.226 1.00 97.75 95 SER A CA 1
ATOM 685 C C . SER A 1 95 ? 11.634 -1.048 -16.657 1.00 97.75 95 SER A C 1
ATOM 687 O O . SER A 1 95 ? 12.344 -1.993 -17.012 1.00 97.75 95 SER A O 1
ATOM 689 N N . LEU A 1 96 ? 10.605 -1.171 -15.828 1.00 98.12 96 LEU A N 1
ATOM 690 C CA . LEU A 1 96 ? 10.053 -2.434 -15.366 1.00 98.12 96 LEU A CA 1
ATOM 691 C C . LEU A 1 96 ? 9.020 -2.930 -16.379 1.00 98.12 96 LEU A C 1
ATOM 693 O O . LEU A 1 96 ? 8.179 -2.165 -16.864 1.00 98.12 96 LEU A O 1
ATOM 697 N N . ARG A 1 97 ? 9.073 -4.222 -16.704 1.00 98.19 97 ARG A N 1
ATOM 698 C CA . ARG A 1 97 ? 8.115 -4.902 -17.585 1.00 98.19 97 ARG A CA 1
ATOM 699 C C . ARG A 1 97 ? 7.464 -6.049 -16.829 1.00 98.19 97 ARG A C 1
ATOM 701 O O . ARG A 1 97 ? 8.174 -6.902 -16.308 1.00 98.19 97 ARG A O 1
ATOM 708 N N . PHE A 1 98 ? 6.136 -6.046 -16.779 1.00 98.06 98 PHE A N 1
ATOM 709 C CA . PHE A 1 98 ? 5.321 -7.037 -16.070 1.00 98.06 98 PHE A CA 1
ATOM 710 C C . PHE A 1 98 ? 3.873 -7.000 -16.573 1.00 98.06 98 PHE A C 1
ATOM 712 O O . PHE A 1 98 ? 3.547 -6.285 -17.523 1.00 98.06 98 PHE A O 1
ATOM 719 N N . GLU A 1 99 ? 2.989 -7.767 -15.940 1.00 97.50 99 GLU A N 1
ATOM 720 C CA . GLU A 1 99 ? 1.548 -7.748 -16.202 1.00 97.50 99 GLU A CA 1
ATOM 721 C C . GLU A 1 99 ? 0.779 -7.359 -14.938 1.00 97.50 99 GLU A C 1
ATOM 723 O O . GLU A 1 99 ? 1.146 -7.789 -13.850 1.00 97.50 99 GLU A O 1
ATOM 728 N N . VAL A 1 100 ? -0.310 -6.601 -15.079 1.00 96.12 100 VAL A N 1
ATOM 729 C CA . VAL A 1 100 ? -1.285 -6.350 -14.003 1.00 96.12 100 VAL A CA 1
ATOM 730 C C . VAL A 1 100 ? -2.641 -6.858 -14.468 1.00 96.12 100 VAL A C 1
ATOM 732 O O . VAL A 1 100 ? -3.165 -6.392 -15.479 1.00 96.12 100 VAL A O 1
ATOM 735 N N . GLY A 1 101 ? -3.191 -7.866 -13.791 1.00 92.19 101 GLY A N 1
ATOM 736 C CA . GLY A 1 101 ? -4.453 -8.496 -14.195 1.00 92.19 101 GLY A CA 1
ATOM 737 C C . GLY A 1 101 ? -4.422 -9.064 -15.624 1.00 92.19 101 GLY A C 1
ATOM 738 O O . GLY A 1 101 ? -5.437 -9.045 -16.318 1.00 92.19 101 GLY A O 1
ATOM 739 N N . GLY A 1 102 ? -3.251 -9.516 -16.090 1.00 92.62 102 GLY A N 1
ATOM 740 C CA . GLY A 1 102 ? -3.031 -10.005 -17.458 1.00 92.62 102 GLY A CA 1
ATOM 741 C C . GLY A 1 102 ? -2.876 -8.910 -18.522 1.00 92.62 102 GLY A C 1
ATOM 742 O O . GLY A 1 102 ? -2.849 -9.216 -19.714 1.00 92.62 102 GLY A O 1
ATOM 743 N N . VAL A 1 103 ? -2.790 -7.635 -18.128 1.00 94.62 103 VAL A N 1
ATOM 744 C CA . VAL A 1 103 ? -2.502 -6.517 -19.035 1.00 94.62 103 VAL A CA 1
ATOM 745 C C . VAL A 1 103 ? -1.011 -6.179 -18.962 1.00 94.62 103 VAL A C 1
ATOM 747 O O . VAL A 1 103 ? -0.543 -5.829 -17.878 1.00 94.62 103 VAL A O 1
ATOM 750 N N . PRO A 1 104 ? -0.267 -6.221 -20.082 1.00 97.38 104 PRO A N 1
ATOM 751 C CA . PRO A 1 104 ? 1.135 -5.822 -20.103 1.00 97.38 104 PRO A CA 1
ATOM 752 C C . PRO A 1 104 ? 1.330 -4.363 -19.690 1.00 97.38 104 PRO A C 1
ATOM 754 O O . PRO A 1 104 ? 0.629 -3.462 -20.163 1.00 97.38 104 PRO A O 1
ATOM 757 N N . VAL A 1 105 ? 2.322 -4.135 -18.837 1.00 97.44 105 VAL A N 1
ATOM 758 C CA . VAL A 1 105 ? 2.735 -2.827 -18.343 1.00 97.44 105 VAL A CA 1
ATOM 759 C C . VAL A 1 105 ? 4.219 -2.629 -18.626 1.00 97.44 105 VAL A C 1
ATOM 761 O O . VAL A 1 105 ? 5.036 -3.532 -18.455 1.00 97.44 105 VAL A O 1
ATOM 764 N N . VAL A 1 106 ? 4.546 -1.414 -19.060 1.00 97.19 106 VAL A N 1
ATOM 765 C CA . VAL A 1 106 ? 5.908 -0.888 -19.083 1.00 97.19 106 VAL A CA 1
ATOM 766 C C . VAL A 1 106 ? 5.900 0.346 -18.198 1.00 97.19 106 VAL A C 1
ATOM 768 O O . VAL A 1 106 ? 5.166 1.294 -18.480 1.00 97.19 106 VAL A O 1
ATOM 771 N N . TRP A 1 107 ? 6.667 0.305 -17.119 1.00 97.69 107 TRP A N 1
ATOM 772 C CA . TRP A 1 107 ? 6.745 1.367 -16.125 1.00 97.69 107 TRP A CA 1
ATOM 773 C C . TRP A 1 107 ? 8.159 1.941 -16.133 1.00 97.69 107 TRP A C 1
ATOM 775 O O . TRP A 1 107 ? 9.117 1.219 -15.872 1.00 97.69 107 TRP A O 1
ATOM 785 N N . GLY A 1 108 ? 8.291 3.209 -16.526 1.00 97.31 108 GLY A N 1
ATOM 786 C CA . GLY A 1 108 ? 9.572 3.915 -16.520 1.00 97.31 108 GLY A CA 1
ATOM 787 C C . GLY A 1 108 ? 9.993 4.270 -15.097 1.00 97.31 108 GLY A C 1
ATOM 788 O O . GLY A 1 108 ? 9.159 4.723 -14.317 1.00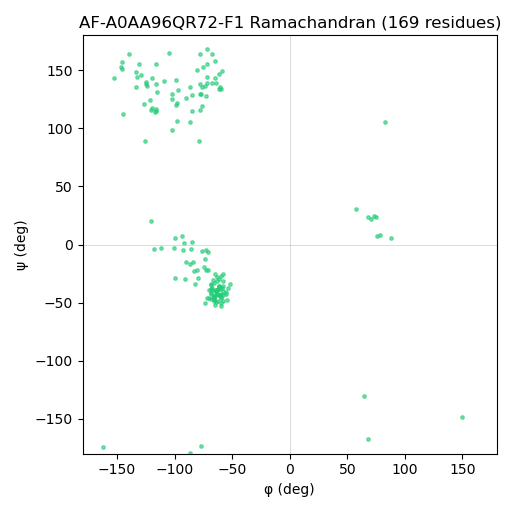 97.31 108 GLY A O 1
ATOM 789 N N . VAL A 1 109 ? 11.269 4.058 -14.793 1.00 96.81 109 VAL A N 1
ATOM 790 C CA . VAL A 1 109 ? 11.890 4.368 -13.498 1.00 96.81 109 VAL A CA 1
ATOM 791 C C . VAL A 1 109 ? 13.204 5.102 -13.748 1.00 96.81 109 VAL A C 1
ATOM 793 O O . VAL A 1 109 ? 13.893 4.823 -14.730 1.00 96.81 109 VAL A O 1
ATOM 796 N N . GLU A 1 110 ? 13.548 6.056 -12.890 1.00 94.44 110 GLU A N 1
ATOM 797 C CA . GLU A 1 110 ? 14.744 6.887 -13.009 1.00 94.44 110 GLU A CA 1
ATOM 798 C C . GLU A 1 110 ? 15.583 6.829 -11.728 1.00 94.44 110 GLU A C 1
ATOM 800 O O . GLU A 1 110 ? 15.481 7.659 -10.819 1.00 94.44 110 GLU A O 1
ATOM 805 N N . HIS A 1 111 ? 16.500 5.866 -11.670 1.00 92.75 111 HIS A N 1
ATOM 806 C CA . HIS A 1 111 ? 17.394 5.730 -10.529 1.00 92.75 111 HIS A CA 1
ATOM 807 C C . HIS A 1 111 ? 18.536 6.749 -10.572 1.00 92.75 111 HIS A C 1
ATOM 809 O O . HIS A 1 111 ? 19.269 6.877 -11.556 1.00 92.75 111 HIS A O 1
ATOM 815 N N . ARG A 1 112 ? 18.741 7.458 -9.456 1.00 85.19 112 ARG A N 1
ATOM 816 C CA . ARG A 1 112 ? 19.932 8.306 -9.241 1.00 85.19 112 ARG A CA 1
ATOM 817 C C . ARG A 1 112 ? 21.097 7.557 -8.589 1.00 85.19 112 ARG A C 1
ATOM 819 O O . ARG A 1 112 ? 22.215 8.068 -8.601 1.00 85.19 112 ARG A O 1
ATOM 826 N N . SER A 1 113 ? 20.820 6.385 -8.023 1.00 85.88 113 SER A N 1
ATOM 827 C CA . SER A 1 113 ? 21.769 5.417 -7.467 1.00 85.88 113 SER A CA 1
ATOM 828 C C . SER A 1 113 ? 21.220 4.014 -7.706 1.00 85.88 113 SER A C 1
ATOM 830 O O . SER A 1 113 ? 20.006 3.846 -7.729 1.00 85.88 113 SER A O 1
ATOM 832 N N . GLU A 1 114 ? 22.093 3.015 -7.812 1.00 84.69 114 GLU A N 1
ATOM 833 C CA . GLU A 1 114 ? 21.684 1.602 -7.855 1.00 84.69 114 GLU A CA 1
ATOM 834 C C . GLU A 1 114 ? 21.199 1.086 -6.485 1.00 84.69 114 GLU A C 1
ATOM 836 O O . GLU A 1 114 ? 20.721 -0.034 -6.385 1.00 84.69 114 GLU A O 1
ATOM 841 N N . GLU A 1 115 ? 21.297 1.918 -5.445 1.00 89.31 115 GLU A N 1
ATOM 842 C CA . GLU A 1 115 ? 20.970 1.578 -4.056 1.00 89.31 115 GLU A CA 1
ATOM 843 C C . GLU A 1 115 ? 19.589 2.085 -3.616 1.00 89.31 115 GLU A C 1
ATOM 845 O O . GLU A 1 115 ? 19.190 1.812 -2.498 1.00 89.31 115 GLU A O 1
ATOM 850 N N . TYR A 1 116 ? 18.832 2.819 -4.438 1.00 90.56 116 TYR A N 1
ATOM 851 C CA . TYR A 1 116 ? 17.541 3.375 -4.006 1.00 90.56 116 TYR A CA 1
ATOM 852 C C . TYR A 1 116 ? 16.448 3.154 -5.036 1.00 90.56 116 TYR A C 1
ATOM 854 O O . TYR A 1 116 ? 16.643 3.448 -6.215 1.00 90.56 116 TYR A O 1
ATOM 862 N N . LEU A 1 117 ? 15.270 2.737 -4.569 1.00 93.19 117 LEU A N 1
ATOM 863 C CA . LEU A 1 117 ? 14.052 2.750 -5.373 1.00 93.19 117 LEU A CA 1
ATOM 864 C C . LEU A 1 117 ? 13.692 4.183 -5.790 1.00 93.19 117 LEU A C 1
ATOM 866 O O . LEU A 1 117 ? 13.879 5.145 -5.038 1.00 93.19 117 LEU A O 1
ATOM 870 N N . ASP A 1 118 ? 13.114 4.326 -6.980 1.00 94.00 118 ASP A N 1
ATOM 871 C CA . ASP A 1 118 ? 12.583 5.602 -7.447 1.00 94.00 118 ASP A CA 1
ATOM 872 C C . ASP A 1 118 ? 11.217 5.871 -6.800 1.00 94.00 118 ASP A C 1
ATOM 874 O O . ASP A 1 118 ? 10.161 5.505 -7.319 1.00 94.00 118 ASP A O 1
ATOM 878 N N . GLN A 1 119 ? 11.235 6.520 -5.635 1.00 91.50 119 GLN A N 1
ATOM 879 C CA . GLN A 1 119 ? 10.016 6.812 -4.878 1.00 91.50 119 GLN A CA 1
ATOM 880 C C . GLN A 1 119 ? 9.027 7.708 -5.633 1.00 91.50 119 GLN A C 1
ATOM 882 O O . GLN A 1 119 ? 7.820 7.583 -5.424 1.00 91.50 119 GLN A O 1
ATOM 887 N N . LEU A 1 120 ? 9.505 8.591 -6.520 1.00 91.75 120 LEU A N 1
ATOM 888 C CA . LEU A 1 120 ? 8.608 9.423 -7.321 1.00 91.75 120 LEU A CA 1
ATOM 889 C C . LEU A 1 120 ? 7.880 8.563 -8.352 1.00 91.75 120 LEU A C 1
ATOM 891 O O . LEU A 1 120 ? 6.658 8.652 -8.457 1.00 91.75 120 LEU A O 1
ATOM 895 N N . ALA A 1 121 ? 8.605 7.690 -9.054 1.00 94.75 121 ALA A N 1
ATOM 896 C CA . ALA A 1 121 ? 7.979 6.754 -9.978 1.00 94.75 121 ALA A CA 1
ATOM 897 C C . ALA A 1 121 ? 6.970 5.845 -9.262 1.00 94.75 121 ALA A C 1
ATOM 899 O O . ALA A 1 121 ? 5.921 5.548 -9.832 1.00 94.75 121 ALA A O 1
ATOM 900 N N . VAL A 1 122 ? 7.252 5.418 -8.021 1.00 95.38 122 VAL A N 1
ATOM 901 C CA . VAL A 1 122 ? 6.304 4.617 -7.226 1.00 95.38 122 VAL A CA 1
ATOM 902 C C . VAL A 1 122 ? 5.046 5.420 -6.914 1.00 95.38 122 VAL A C 1
ATOM 904 O O . VAL A 1 122 ? 3.945 4.943 -7.186 1.00 95.38 122 VAL A O 1
ATOM 907 N N . PHE A 1 123 ? 5.194 6.648 -6.412 1.00 93.38 123 PHE A N 1
ATOM 908 C CA . PHE A 1 123 ? 4.069 7.541 -6.132 1.00 93.38 123 PHE A CA 1
ATOM 909 C C . PHE A 1 123 ? 3.185 7.766 -7.367 1.00 93.38 123 PHE A C 1
ATOM 911 O O . PHE A 1 123 ? 1.965 7.709 -7.268 1.00 93.38 123 PHE A O 1
ATOM 918 N N . GLU A 1 124 ? 3.783 7.973 -8.541 1.00 94.25 124 GLU A N 1
ATOM 919 C CA . GLU A 1 124 ? 3.041 8.195 -9.788 1.00 94.25 124 GLU A CA 1
ATOM 920 C C . GLU A 1 124 ? 2.372 6.924 -10.341 1.00 94.25 124 GLU A C 1
ATOM 922 O O . GLU A 1 124 ? 1.428 7.013 -11.133 1.00 94.25 124 GLU A O 1
ATOM 927 N N . PHE A 1 125 ? 2.857 5.740 -9.958 1.00 95.62 125 PHE A N 1
ATOM 928 C CA . PHE A 1 125 ? 2.391 4.464 -10.497 1.00 95.62 125 PHE A CA 1
ATOM 929 C C . PHE A 1 125 ? 1.395 3.729 -9.596 1.00 95.62 125 PHE A C 1
ATOM 931 O O . PHE A 1 125 ? 0.571 2.970 -10.112 1.00 95.62 125 PHE A O 1
ATOM 938 N N . ILE A 1 126 ? 1.455 3.918 -8.276 1.00 95.62 126 ILE A N 1
ATOM 939 C CA . ILE A 1 126 ? 0.769 3.056 -7.300 1.00 95.62 126 ILE A CA 1
ATOM 940 C C . ILE A 1 126 ? -0.753 2.978 -7.490 1.00 95.62 126 ILE A C 1
ATOM 942 O O . ILE A 1 126 ? -1.333 1.905 -7.327 1.00 95.62 126 ILE A O 1
ATOM 946 N N . ASP A 1 127 ? -1.391 4.047 -7.972 1.00 94.88 127 ASP A N 1
ATOM 947 C CA . ASP A 1 127 ? -2.824 4.074 -8.308 1.00 94.88 127 ASP A CA 1
ATOM 948 C C . ASP A 1 127 ? -3.212 3.021 -9.361 1.00 94.88 127 ASP A C 1
ATOM 950 O O . ASP A 1 127 ? -4.348 2.552 -9.432 1.00 94.88 127 ASP A O 1
ATOM 954 N N . ARG A 1 128 ? -2.263 2.596 -10.203 1.00 94.88 128 ARG A N 1
ATOM 955 C CA . ARG A 1 128 ? -2.486 1.558 -11.218 1.00 94.88 128 ARG A CA 1
ATOM 956 C C . ARG A 1 128 ? -2.599 0.153 -10.622 1.00 94.88 128 ARG A C 1
ATOM 958 O O . ARG A 1 128 ? -3.007 -0.769 -11.330 1.00 94.88 128 ARG A O 1
ATOM 965 N N . LEU A 1 129 ? -2.238 -0.004 -9.351 1.00 96.44 129 LEU A N 1
ATOM 966 C CA . LEU A 1 129 ? -2.348 -1.240 -8.582 1.00 96.44 129 LEU A CA 1
ATOM 967 C C . LEU A 1 129 ? -3.586 -1.254 -7.677 1.00 96.44 129 LEU A C 1
ATOM 969 O O . LEU A 1 129 ? -3.753 -2.199 -6.908 1.00 96.44 129 LEU A O 1
ATOM 973 N N . GLU A 1 130 ? -4.460 -0.246 -7.763 1.00 96.44 130 GLU A N 1
ATOM 974 C CA . GLU A 1 130 ? -5.768 -0.270 -7.107 1.00 96.44 130 GLU A CA 1
ATOM 975 C C . GLU A 1 130 ? -6.612 -1.474 -7.589 1.00 96.44 130 GLU A C 1
ATOM 977 O O . GLU A 1 130 ? -6.504 -1.879 -8.752 1.00 96.44 130 GLU A O 1
ATOM 982 N N . PRO A 1 131 ? -7.499 -2.037 -6.743 1.00 94.44 131 PRO A N 1
ATOM 983 C CA . PRO A 1 131 ? -8.270 -3.242 -7.078 1.00 94.44 131 PRO A CA 1
ATOM 984 C C . PRO A 1 131 ? -9.169 -3.087 -8.323 1.00 94.44 131 PRO A C 1
ATOM 986 O O . PRO A 1 131 ? -9.468 -4.065 -9.014 1.00 94.44 131 PRO A O 1
ATOM 989 N N . GLY A 1 132 ? -9.595 -1.853 -8.624 1.00 90.62 132 GLY A N 1
ATOM 990 C CA . GLY A 1 132 ? -10.470 -1.518 -9.747 1.00 90.62 132 GLY A CA 1
ATOM 991 C C . GLY A 1 132 ? -11.903 -2.056 -9.610 1.00 90.62 132 GLY A C 1
ATOM 992 O O . GLY A 1 132 ? -12.344 -2.507 -8.554 1.00 90.62 132 GLY A O 1
ATOM 993 N N . GLY A 1 133 ? -12.665 -2.007 -10.708 1.00 89.44 133 GLY A N 1
ATOM 994 C CA . GLY A 1 133 ? -14.054 -2.479 -10.731 1.00 89.44 133 GLY A CA 1
ATOM 995 C C . GLY A 1 133 ? -14.977 -1.663 -9.818 1.00 89.44 133 GLY A C 1
ATOM 996 O O . GLY A 1 133 ? -14.993 -0.437 -9.899 1.00 89.44 133 GLY A O 1
ATOM 997 N N . ASP A 1 134 ? -15.757 -2.356 -8.985 1.00 93.44 134 ASP A N 1
ATOM 998 C CA . ASP A 1 134 ? -16.675 -1.746 -8.009 1.00 93.44 134 ASP A CA 1
ATOM 999 C C . ASP A 1 134 ? -16.030 -1.546 -6.623 1.00 93.44 134 ASP A C 1
ATOM 1001 O O . ASP A 1 134 ? -16.703 -1.089 -5.698 1.00 93.44 134 ASP A O 1
ATOM 1005 N N . ASP A 1 135 ? -14.751 -1.902 -6.452 1.00 95.88 135 ASP A N 1
ATOM 1006 C CA . ASP A 1 135 ? -14.021 -1.685 -5.204 1.00 95.88 135 ASP A CA 1
ATOM 1007 C C . ASP A 1 135 ? -13.589 -0.209 -5.106 1.00 95.88 135 ASP A C 1
ATOM 1009 O O . ASP A 1 135 ? -12.814 0.260 -5.943 1.00 95.88 135 ASP A O 1
ATOM 1013 N N . PRO A 1 136 ? -14.088 0.560 -4.119 1.00 96.31 136 PRO A N 1
ATOM 1014 C CA . PRO A 1 136 ? -13.813 1.988 -4.031 1.00 96.31 136 PRO A CA 1
ATOM 1015 C C . PRO A 1 136 ? -12.499 2.312 -3.308 1.00 96.31 136 PRO A C 1
ATOM 1017 O O . PRO A 1 136 ? -12.218 3.494 -3.087 1.00 96.31 136 PRO A O 1
ATOM 1020 N N . ARG A 1 137 ? -11.726 1.303 -2.881 1.00 98.00 137 ARG A N 1
ATOM 1021 C CA . ARG A 1 137 ? -10.457 1.514 -2.180 1.00 98.00 137 ARG A CA 1
ATOM 1022 C C . ARG A 1 137 ? -9.411 2.130 -3.106 1.00 98.00 137 ARG A C 1
ATOM 1024 O O . ARG A 1 137 ? -9.279 1.737 -4.262 1.00 98.00 137 ARG A O 1
ATOM 1031 N N . ARG A 1 138 ? -8.659 3.077 -2.550 1.00 97.62 138 ARG A N 1
ATOM 1032 C CA . ARG A 1 138 ? -7.561 3.801 -3.196 1.00 97.62 138 ARG A CA 1
ATOM 1033 C C . ARG A 1 138 ? -6.341 3.799 -2.301 1.00 97.62 138 ARG A C 1
ATOM 1035 O O . ARG A 1 138 ? -6.493 3.653 -1.085 1.00 97.62 138 ARG A O 1
ATOM 1042 N N . PHE A 1 139 ? -5.163 3.950 -2.886 1.00 97.56 139 PHE A N 1
ATOM 1043 C CA . PHE A 1 139 ? -3.959 4.162 -2.095 1.00 97.56 139 PHE A CA 1
ATOM 1044 C C . PHE A 1 139 ? -3.911 5.612 -1.608 1.00 97.56 139 PHE A C 1
ATOM 1046 O O . PHE A 1 139 ? -4.079 6.546 -2.384 1.00 97.56 139 PHE A O 1
ATOM 1053 N N . HIS A 1 140 ? -3.697 5.794 -0.307 1.00 96.06 140 HIS A N 1
ATOM 1054 C CA . HIS A 1 140 ? -3.508 7.101 0.320 1.00 96.06 140 HIS A CA 1
ATOM 1055 C C . HIS A 1 140 ? -2.098 7.149 0.900 1.00 96.06 140 HIS A C 1
ATOM 1057 O O . HIS A 1 140 ? -1.773 6.357 1.789 1.00 96.06 140 HIS A O 1
ATOM 1063 N N . ALA A 1 141 ? -1.260 8.047 0.386 1.00 93.88 141 ALA A N 1
ATOM 1064 C CA . ALA A 1 141 ? 0.109 8.220 0.860 1.00 93.88 141 ALA A CA 1
ATOM 1065 C C . ALA A 1 141 ? 0.104 8.900 2.232 1.00 93.88 141 ALA A C 1
ATOM 1067 O O . ALA A 1 141 ? -0.531 9.939 2.385 1.00 93.88 141 ALA A O 1
ATOM 1068 N N . LEU A 1 142 ? 0.785 8.325 3.222 1.00 91.81 142 LEU A N 1
ATOM 1069 C CA . LEU A 1 142 ? 0.899 8.901 4.559 1.00 91.81 142 LEU A CA 1
ATOM 1070 C C . LEU A 1 142 ? 1.920 10.036 4.603 1.00 91.81 142 LEU A C 1
ATOM 1072 O O . LEU A 1 142 ? 3.034 9.910 4.093 1.00 91.81 142 LEU A O 1
ATOM 1076 N N . ASP A 1 143 ? 1.566 11.099 5.318 1.00 86.75 143 ASP A N 1
ATOM 1077 C CA . ASP A 1 143 ? 2.471 12.197 5.644 1.00 86.75 143 ASP A CA 1
ATOM 1078 C C . ASP A 1 143 ? 3.372 11.860 6.832 1.00 86.75 143 ASP A C 1
ATOM 1080 O O . ASP A 1 143 ? 2.967 11.189 7.782 1.00 86.75 143 ASP A O 1
ATOM 1084 N N . GLY A 1 144 ? 4.577 12.436 6.837 1.00 73.69 144 GLY A N 1
ATOM 1085 C CA . GLY A 1 144 ? 5.443 12.440 8.020 1.00 73.69 144 GLY A CA 1
ATOM 1086 C C . GLY A 1 144 ? 6.092 11.093 8.340 1.00 73.69 144 GLY A C 1
ATOM 1087 O O . GLY A 1 144 ? 6.449 10.853 9.492 1.00 73.69 144 GLY A O 1
ATOM 1088 N N . VAL A 1 145 ? 6.248 10.221 7.341 1.00 71.44 145 VAL A N 1
ATOM 1089 C CA . VAL A 1 145 ? 7.041 8.993 7.458 1.00 71.44 145 VAL A CA 1
ATOM 1090 C C . VAL A 1 145 ? 8.509 9.329 7.169 1.00 71.44 145 VAL A C 1
ATOM 1092 O O . VAL A 1 145 ? 8.855 9.738 6.066 1.00 71.44 145 VAL A O 1
ATOM 1095 N N . ASP A 1 146 ? 9.380 9.185 8.170 1.00 67.44 146 ASP A N 1
ATOM 1096 C CA . ASP A 1 146 ? 10.768 9.676 8.097 1.00 67.44 146 ASP A CA 1
ATOM 1097 C C . ASP A 1 146 ? 11.703 8.827 7.207 1.00 67.44 146 ASP A C 1
ATOM 1099 O O . ASP A 1 146 ? 12.756 9.309 6.792 1.00 67.44 146 ASP A O 1
ATOM 1103 N N . VAL A 1 147 ? 11.348 7.569 6.916 1.00 66.44 147 VAL A N 1
ATOM 1104 C CA . VAL A 1 147 ? 12.234 6.572 6.268 1.00 66.44 147 VAL A CA 1
ATOM 1105 C C . VAL A 1 147 ? 11.685 6.027 4.942 1.00 66.44 147 VAL A C 1
ATOM 1107 O O . VAL A 1 147 ? 12.083 4.956 4.491 1.00 66.44 147 VAL A O 1
ATOM 1110 N N . GLY A 1 148 ? 10.757 6.746 4.305 1.00 82.75 148 GLY A N 1
ATOM 1111 C CA . GLY A 1 148 ? 10.172 6.347 3.026 1.00 82.75 148 GLY A CA 1
ATOM 1112 C C . GLY A 1 148 ? 8.738 6.829 2.860 1.00 82.75 148 GLY A C 1
ATOM 1113 O O . GLY A 1 148 ? 8.364 7.870 3.394 1.00 82.75 148 GLY A O 1
ATOM 1114 N N . ALA A 1 149 ? 7.933 6.054 2.138 1.00 90.25 149 ALA A N 1
ATOM 1115 C CA . ALA A 1 149 ? 6.513 6.329 1.950 1.00 90.25 149 ALA A CA 1
ATOM 1116 C C . ALA A 1 149 ? 5.675 5.124 2.381 1.00 90.25 149 ALA A C 1
ATOM 1118 O O . ALA A 1 149 ? 6.032 3.983 2.106 1.00 90.25 149 ALA A O 1
ATOM 1119 N N . VAL A 1 150 ? 4.549 5.372 3.047 1.00 94.06 150 VAL A N 1
ATOM 1120 C CA . VAL A 1 150 ? 3.560 4.333 3.365 1.00 94.06 150 VAL A CA 1
ATOM 1121 C C . VAL A 1 150 ? 2.278 4.662 2.627 1.00 94.06 150 VAL A C 1
ATOM 1123 O O . VAL A 1 150 ? 1.802 5.790 2.698 1.00 94.06 150 VAL A O 1
ATOM 1126 N N . TYR A 1 151 ? 1.708 3.681 1.939 1.00 96.31 151 TYR A N 1
ATOM 1127 C CA . TYR A 1 151 ? 0.468 3.831 1.187 1.00 96.31 151 TYR A CA 1
ATOM 1128 C C . TYR A 1 151 ? -0.596 2.928 1.785 1.00 96.31 151 TYR A C 1
ATOM 1130 O O . TYR A 1 151 ? -0.481 1.706 1.726 1.00 96.31 151 TYR A O 1
ATOM 1138 N N . VAL A 1 152 ? -1.640 3.522 2.355 1.00 96.94 152 VAL A N 1
ATOM 1139 C CA . VAL A 1 152 ? -2.762 2.784 2.946 1.00 96.94 152 VAL A CA 1
ATOM 1140 C C . VAL A 1 152 ? -3.819 2.554 1.881 1.00 96.94 152 VAL A C 1
ATOM 1142 O O . VAL A 1 152 ? -4.297 3.512 1.277 1.00 96.94 152 VAL A O 1
ATOM 1145 N N . LEU A 1 153 ? -4.229 1.306 1.670 1.00 98.19 153 LEU A N 1
ATOM 1146 C CA . LEU A 1 153 ? -5.338 0.990 0.782 1.00 98.19 153 LEU A CA 1
ATOM 1147 C C . LEU A 1 153 ? -6.659 1.079 1.548 1.00 98.19 153 LEU A C 1
ATOM 1149 O O . LEU A 1 153 ? -7.019 0.194 2.325 1.00 98.19 153 LEU A O 1
ATOM 1153 N N . ALA A 1 154 ? -7.412 2.146 1.303 1.00 98.06 154 ALA A N 1
ATOM 1154 C CA . ALA A 1 154 ? -8.644 2.424 2.025 1.00 98.06 154 ALA A CA 1
ATOM 1155 C C . ALA A 1 154 ? -9.691 3.094 1.135 1.00 98.06 154 ALA A C 1
ATOM 1157 O O . ALA A 1 154 ? -9.390 3.830 0.194 1.00 98.06 154 ALA A O 1
ATOM 1158 N N . THR A 1 155 ? -10.960 2.865 1.454 1.00 98.12 155 THR A N 1
ATOM 1159 C CA . THR A 1 155 ? -12.048 3.714 0.953 1.00 98.12 155 THR A CA 1
ATOM 1160 C C . THR A 1 155 ? -11.912 5.131 1.523 1.00 98.12 155 THR A C 1
ATOM 1162 O O . THR A 1 155 ? -11.304 5.302 2.586 1.00 98.12 155 THR A O 1
ATOM 1165 N N . PRO A 1 156 ? -12.496 6.160 0.883 1.00 96.56 156 PRO A N 1
ATOM 1166 C CA . PRO A 1 156 ? -12.490 7.518 1.429 1.00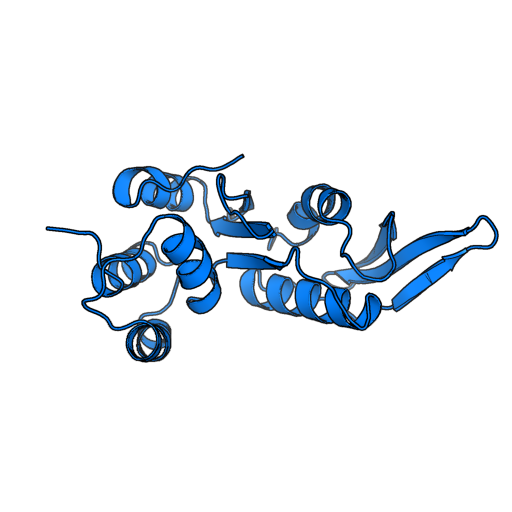 96.56 156 PRO A CA 1
ATOM 1167 C C . PRO A 1 156 ? -13.036 7.595 2.863 1.00 96.56 156 PRO A C 1
ATOM 1169 O O . PRO A 1 156 ? -12.510 8.333 3.693 1.00 96.56 156 PRO A O 1
ATOM 1172 N N . GLU A 1 157 ? -14.067 6.811 3.183 1.00 97.31 157 GLU A N 1
ATOM 1173 C CA . GLU A 1 157 ? -14.660 6.752 4.518 1.00 97.31 157 GLU A CA 1
ATOM 1174 C C . GLU A 1 157 ? -13.718 6.116 5.549 1.00 97.31 157 GLU A C 1
ATOM 1176 O O . GLU A 1 157 ? -13.613 6.615 6.670 1.00 97.31 157 GLU A O 1
ATOM 1181 N N . GLN A 1 158 ? -13.017 5.041 5.173 1.00 97.81 158 GLN A N 1
ATOM 1182 C CA . GLN A 1 158 ? -12.023 4.384 6.027 1.00 97.81 158 GLN A CA 1
ATOM 1183 C C . GLN A 1 158 ? -10.824 5.300 6.288 1.00 97.81 158 GLN A C 1
ATOM 1185 O O . GLN A 1 158 ? -10.468 5.506 7.446 1.00 97.81 158 GLN A O 1
ATOM 1190 N N . ALA A 1 159 ? -10.256 5.907 5.242 1.00 97.00 159 ALA A N 1
ATOM 1191 C CA . ALA A 1 159 ? -9.142 6.848 5.371 1.00 97.00 159 ALA A CA 1
ATOM 1192 C C . ALA A 1 159 ? -9.524 8.032 6.273 1.00 97.00 159 ALA A C 1
ATOM 1194 O O . ALA A 1 159 ? -8.794 8.399 7.192 1.00 97.00 159 ALA A O 1
ATOM 1195 N N . ARG A 1 160 ? -10.736 8.572 6.098 1.00 96.38 160 ARG A N 1
ATOM 1196 C CA . ARG A 1 160 ? -11.239 9.652 6.948 1.00 96.38 160 ARG A CA 1
ATOM 1197 C C . ARG A 1 160 ? -11.402 9.231 8.411 1.00 96.38 160 ARG A C 1
ATOM 1199 O O . ARG A 1 160 ? -11.127 10.035 9.300 1.00 96.38 160 ARG A O 1
ATOM 1206 N N . ALA A 1 161 ? -11.868 8.012 8.680 1.00 96.19 161 ALA A N 1
ATOM 1207 C CA . ALA A 1 161 ? -11.958 7.496 10.045 1.00 96.19 161 ALA A CA 1
ATOM 1208 C C . ALA A 1 161 ? -10.565 7.373 10.680 1.00 96.19 161 ALA A C 1
ATOM 1210 O O . ALA A 1 161 ? -10.372 7.815 11.812 1.00 96.19 161 ALA A O 1
ATOM 1211 N N . LEU A 1 162 ? -9.592 6.857 9.925 1.00 94.62 162 LEU A N 1
ATOM 1212 C CA . LEU A 1 162 ? -8.204 6.739 10.363 1.00 94.62 162 LEU A CA 1
ATOM 1213 C C . LEU A 1 162 ? -7.581 8.103 10.704 1.00 94.62 162 LEU A C 1
ATOM 1215 O O . LEU A 1 162 ? -6.996 8.266 11.774 1.00 94.62 162 LEU A O 1
ATOM 1219 N N . GLU A 1 163 ? -7.792 9.113 9.860 1.00 93.56 163 GLU A N 1
ATOM 1220 C CA . GLU A 1 163 ? -7.340 10.486 10.111 1.00 93.56 163 GLU A CA 1
ATOM 1221 C C . GLU A 1 163 ? -7.946 11.076 11.397 1.00 93.56 163 GLU A C 1
ATOM 1223 O O . GLU A 1 163 ? -7.227 11.598 12.249 1.00 93.56 163 GLU A O 1
ATOM 1228 N N . VAL A 1 164 ? -9.274 10.996 11.567 1.00 93.62 164 VAL A N 1
ATOM 1229 C CA . VAL A 1 164 ? -9.964 11.591 12.731 1.00 93.62 164 VAL A CA 1
ATOM 1230 C C . VAL A 1 164 ? -9.568 10.919 14.037 1.00 93.62 164 VAL A C 1
ATOM 1232 O O . VAL A 1 164 ? -9.409 11.596 15.053 1.00 93.62 164 VAL A O 1
ATOM 1235 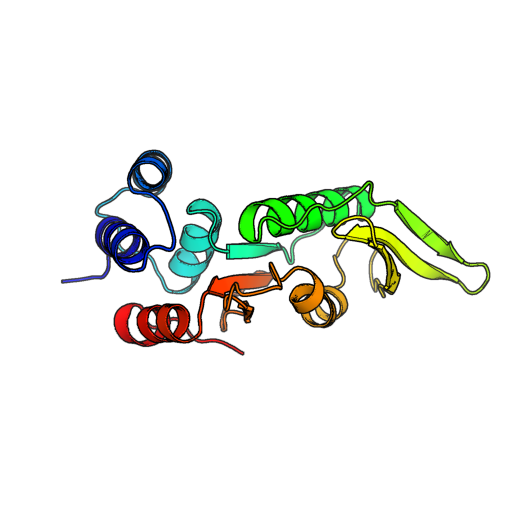N N . GLU A 1 165 ? -9.511 9.591 14.029 1.00 93.25 165 GLU A N 1
ATOM 1236 C CA . GLU A 1 165 ? -9.435 8.798 15.252 1.00 93.25 165 GLU A CA 1
ATOM 1237 C C . GLU A 1 165 ? -7.989 8.534 15.678 1.00 93.25 165 GLU A C 1
ATOM 1239 O O . GLU A 1 165 ? -7.726 8.450 16.877 1.00 93.25 165 GLU A O 1
ATOM 1244 N N . PHE A 1 166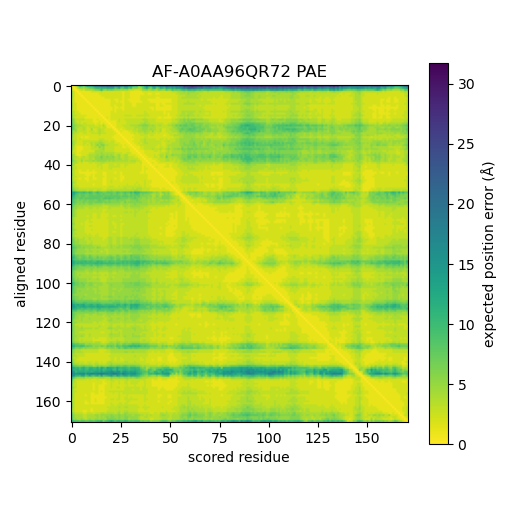 ? -7.058 8.465 14.720 1.00 91.44 166 PHE A N 1
ATOM 1245 C CA . PHE A 1 166 ? -5.656 8.115 14.964 1.00 91.44 166 PHE A CA 1
ATOM 1246 C C . PHE A 1 166 ? -4.665 9.229 14.611 1.00 91.44 166 PHE A C 1
ATOM 1248 O O . PHE A 1 166 ? -3.476 9.091 14.884 1.00 91.44 166 PHE A O 1
ATOM 1255 N N . GLY A 1 167 ? -5.135 10.352 14.056 1.00 89.12 167 GLY A N 1
ATOM 1256 C CA . GLY A 1 167 ? -4.282 11.501 13.744 1.00 89.12 167 GLY A CA 1
ATOM 1257 C C . GLY A 1 167 ? -3.316 11.261 12.583 1.00 89.12 167 GLY A C 1
ATOM 1258 O O . GLY A 1 167 ? -2.303 11.950 12.492 1.00 89.12 167 GLY A O 1
ATOM 1259 N N . ILE A 1 168 ? -3.620 10.289 11.721 1.00 89.31 168 ILE A N 1
ATOM 1260 C CA . ILE A 1 168 ? -2.881 10.025 10.485 1.00 89.31 168 ILE A CA 1
ATOM 1261 C C . ILE A 1 168 ? -3.185 11.144 9.482 1.00 89.31 168 ILE A C 1
ATOM 1263 O O . ILE A 1 168 ? -4.333 11.559 9.361 1.00 89.31 168 ILE A O 1
ATOM 1267 N N . ALA A 1 169 ? -2.177 11.619 8.755 1.00 89.56 169 ALA A N 1
ATOM 1268 C CA . ALA A 1 169 ? -2.338 12.592 7.678 1.00 89.56 169 ALA A CA 1
ATOM 1269 C C . ALA A 1 169 ? -1.934 11.976 6.333 1.00 89.56 169 ALA A C 1
ATOM 1271 O O . ALA A 1 169 ? -1.153 11.023 6.305 1.00 89.56 169 ALA A O 1
ATOM 1272 N N . TYR A 1 170 ? -2.486 12.514 5.244 1.00 89.06 170 TYR A N 1
ATOM 1273 C CA . TYR A 1 170 ? -2.279 12.022 3.884 1.00 89.06 170 TYR A CA 1
ATOM 1274 C C . TYR A 1 170 ? -1.857 13.157 2.934 1.00 89.06 170 TYR A C 1
ATOM 1276 O O . TYR A 1 170 ? -2.370 14.273 3.082 1.00 89.06 170 TYR A O 1
ATOM 1284 N N . THR A 1 171 ? -1.006 12.846 1.945 1.00 82.19 171 THR A N 1
ATOM 1285 C CA . THR A 1 171 ? -0.612 13.737 0.826 1.00 82.19 171 THR A CA 1
ATOM 1286 C C . THR A 1 171 ? -1.542 13.589 -0.374 1.00 82.19 171 THR A C 1
ATOM 1288 O O . THR A 1 171 ? -1.894 12.438 -0.720 1.00 82.19 171 THR A O 1
#

Radius of gyration: 16.83 Å; Cα contacts (8 Å, |Δi|>4): 280; chains: 1; bounding box: 38×27×53 Å

Mean predicted aligned error: 3.81 Å

pLDDT: mean 92.81, std 6.3, range [53.72, 98.19]

Sequence (171 aa):
MGITYAVLANRLVELGMVPVEAVGEVLDLCGADEEPGPADIGFALVDFGVAVAVHGDDVDDLEESYRELLRETAAVSGVVVGEVVLGRDDDGAESLRFEVGGVPVVWGVEHRSEEYLDQLAVFEFIDRLEPGGDDPRRFHALDGVDVGAVYVLATPEQARALEVEFGIAYT